Protein AF-A0A5S3WKB7-F1 (afdb_monomer_lite)

Radius of gyration: 11.95 Å; chains: 1; bounding box: 33×24×30 Å

Secondary structure (DSSP, 8-state):
-PPEEEEEEEEEETTEEEEEEEEEETTEEEEEEEEETTEEEEESSB-BTTTB--B--S-GGGS--TT-EEE-HHHHHHHHHHT-

Structure (mmCIF, N/CA/C/O backbone):
data_AF-A0A5S3WKB7-F1
#
_entry.id   AF-A0A5S3WKB7-F1
#
loop_
_atom_site.group_PDB
_atom_site.id
_atom_site.type_symbol
_atom_site.label_atom_id
_atom_site.label_alt_id
_atom_site.label_comp_id
_atom_site.label_asym_id
_atom_site.label_entity_id
_atom_site.label_seq_id
_atom_site.pdbx_PDB_ins_code
_atom_site.Cartn_x
_atom_site.Cartn_y
_atom_site.Cartn_z
_atom_site.occupancy
_atom_site.B_iso_or_equiv
_atom_site.auth_seq_id
_atom_site.auth_comp_id
_atom_site.auth_asym_id
_atom_site.auth_atom_id
_atom_site.pdbx_PDB_model_num
ATOM 1 N N . MET A 1 1 ? -20.375 -5.258 8.532 1.00 52.56 1 MET A N 1
ATOM 2 C CA . MET A 1 1 ? -19.229 -4.822 7.712 1.00 52.56 1 MET A CA 1
ATOM 3 C C .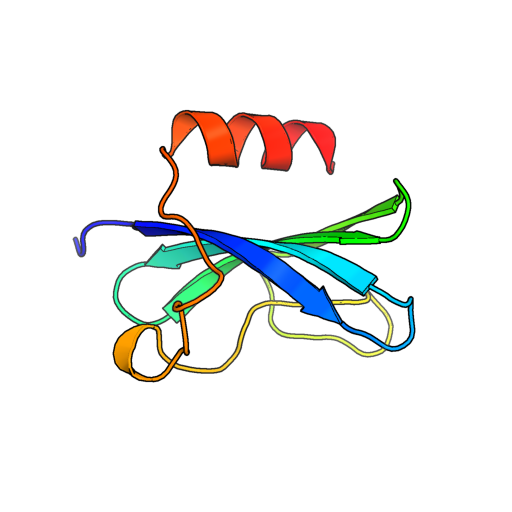 MET A 1 1 ? -18.002 -4.971 8.579 1.00 52.56 1 MET A C 1
ATOM 5 O O . MET A 1 1 ? -18.082 -4.592 9.744 1.00 52.56 1 MET A O 1
ATOM 9 N N . MET A 1 2 ? -16.951 -5.611 8.073 1.00 67.44 2 MET A N 1
ATOM 10 C CA . MET A 1 2 ? -15.669 -5.616 8.775 1.00 67.44 2 MET A CA 1
ATOM 11 C C . MET A 1 2 ? -15.056 -4.213 8.671 1.00 67.44 2 MET A C 1
ATOM 13 O O . MET A 1 2 ? -15.380 -3.454 7.757 1.00 67.44 2 MET A O 1
ATOM 17 N N . THR A 1 3 ? -14.253 -3.827 9.658 1.00 87.81 3 THR A N 1
ATOM 18 C CA . THR A 1 3 ? -13.570 -2.530 9.650 1.00 87.81 3 THR A CA 1
ATOM 19 C C . THR A 1 3 ? -12.389 -2.616 8.695 1.00 87.81 3 THR A C 1
ATOM 21 O O . THR A 1 3 ? -11.530 -3.478 8.879 1.00 87.81 3 THR A O 1
ATOM 24 N N . LYS A 1 4 ? -12.348 -1.733 7.694 1.00 96.12 4 LYS A N 1
ATOM 25 C CA . LYS A 1 4 ? -11.206 -1.632 6.783 1.00 96.12 4 LYS A CA 1
ATOM 26 C C . LYS A 1 4 ? -9.952 -1.187 7.529 1.00 96.12 4 LYS A C 1
ATOM 28 O O . LYS A 1 4 ? -10.045 -0.338 8.418 1.00 96.12 4 LYS A O 1
ATOM 33 N N . LYS A 1 5 ? -8.802 -1.729 7.137 1.00 97.75 5 LYS A N 1
ATOM 34 C CA . LYS A 1 5 ? -7.481 -1.336 7.645 1.00 97.75 5 LYS A CA 1
ATOM 35 C C . LYS A 1 5 ? -6.546 -1.024 6.492 1.00 97.75 5 LYS A C 1
ATOM 37 O O . LYS A 1 5 ? -6.674 -1.619 5.425 1.00 97.75 5 LYS A O 1
ATOM 42 N N . TYR A 1 6 ? -5.613 -0.111 6.722 1.00 98.19 6 TYR A N 1
ATOM 43 C CA . TYR A 1 6 ? -4.718 0.391 5.689 1.00 98.19 6 TYR A CA 1
ATOM 44 C C . TYR A 1 6 ? -3.294 0.345 6.208 1.00 98.19 6 TYR A C 1
ATOM 46 O O . TYR A 1 6 ? -3.017 0.854 7.292 1.00 98.19 6 TYR A O 1
ATOM 54 N N . PHE A 1 7 ? -2.394 -0.251 5.439 1.00 98.25 7 PHE A N 1
ATOM 55 C CA . PHE A 1 7 ? -0.993 -0.375 5.823 1.00 98.25 7 PHE A CA 1
ATOM 56 C C . PHE A 1 7 ? -0.090 0.183 4.742 1.00 98.25 7 PHE A C 1
ATOM 58 O O . PHE A 1 7 ? -0.407 0.090 3.558 1.00 98.25 7 PHE A O 1
ATOM 65 N N . LYS A 1 8 ? 1.039 0.740 5.173 1.00 98.25 8 LYS A N 1
ATOM 66 C CA . LYS A 1 8 ? 2.166 1.134 4.336 1.00 98.25 8 LYS A CA 1
ATOM 67 C C . LYS A 1 8 ? 3.409 0.406 4.830 1.00 98.25 8 LYS A C 1
ATOM 69 O O . LYS A 1 8 ? 3.715 0.492 6.017 1.00 98.25 8 LYS A O 1
ATOM 74 N N . GLY A 1 9 ? 4.157 -0.219 3.933 1.00 97.44 9 GLY A N 1
ATOM 75 C CA . GLY A 1 9 ? 5.392 -0.919 4.283 1.00 97.44 9 GLY A CA 1
ATOM 76 C C . GLY A 1 9 ? 6.403 -0.945 3.140 1.00 97.44 9 GLY A C 1
ATOM 77 O O . GLY A 1 9 ? 6.067 -0.575 2.011 1.00 97.44 9 GLY A O 1
ATOM 78 N N . PRO A 1 10 ? 7.652 -1.345 3.417 1.00 96.50 10 PRO A N 1
ATOM 79 C CA . PRO A 1 10 ? 8.601 -1.683 2.367 1.00 96.50 10 PRO A CA 1
ATOM 80 C C . PRO A 1 10 ? 8.125 -2.921 1.592 1.00 96.50 10 PRO A C 1
ATOM 82 O O . PRO A 1 10 ? 7.445 -3.787 2.139 1.00 96.50 10 PRO A O 1
ATOM 85 N N . THR A 1 11 ? 8.486 -3.008 0.316 1.00 93.19 11 THR A N 1
ATOM 86 C CA . THR A 1 11 ? 8.279 -4.198 -0.520 1.00 93.19 11 THR A CA 1
ATOM 87 C C . THR A 1 11 ? 9.462 -4.389 -1.464 1.00 93.19 11 THR A C 1
ATOM 89 O O . THR A 1 11 ? 10.170 -3.435 -1.789 1.00 93.19 11 THR A O 1
ATOM 92 N N . GLU A 1 12 ? 9.666 -5.614 -1.932 1.00 91.00 12 GLU A N 1
ATOM 93 C CA . GLU A 1 12 ? 10.687 -5.962 -2.915 1.00 91.00 12 GLU A CA 1
ATOM 94 C C . GLU A 1 12 ? 10.057 -6.785 -4.038 1.00 91.00 12 GLU A C 1
ATOM 96 O O . GLU A 1 12 ? 9.260 -7.693 -3.802 1.00 91.00 12 GLU A O 1
ATOM 101 N N . SER A 1 13 ? 10.431 -6.488 -5.279 1.00 85.00 13 SER A N 1
ATOM 102 C CA . SER A 1 13 ? 10.016 -7.269 -6.444 1.00 85.00 13 SER A CA 1
ATOM 103 C C . SER A 1 13 ? 11.150 -7.373 -7.464 1.00 85.00 13 SER A C 1
ATOM 105 O O . SER A 1 13 ? 12.251 -6.857 -7.266 1.00 85.00 13 SER A O 1
ATOM 107 N N . THR A 1 14 ? 10.884 -7.981 -8.622 1.00 84.88 14 THR A N 1
ATOM 108 C CA . THR A 1 14 ? 11.819 -7.951 -9.761 1.00 84.88 14 THR A CA 1
ATOM 109 C C . THR A 1 14 ? 12.101 -6.532 -10.273 1.00 84.88 14 THR A C 1
ATOM 111 O O . THR A 1 14 ? 13.017 -6.345 -11.072 1.00 84.88 14 THR A O 1
ATOM 114 N N . LEU A 1 15 ? 11.315 -5.538 -9.844 1.00 84.44 15 LEU A N 1
ATOM 115 C CA . LEU A 1 15 ? 11.506 -4.118 -10.143 1.00 84.44 15 LEU A CA 1
ATOM 116 C C . LEU A 1 15 ? 12.455 -3.416 -9.153 1.00 84.44 15 LEU A C 1
ATOM 118 O O . LEU A 1 15 ? 12.807 -2.260 -9.387 1.00 84.44 15 LEU A O 1
ATOM 122 N N . GLY A 1 16 ? 12.887 -4.103 -8.089 1.00 89.94 16 GLY A N 1
ATOM 123 C CA . GLY A 1 16 ? 13.739 -3.576 -7.023 1.00 89.94 16 GLY A CA 1
ATOM 124 C C . GLY A 1 16 ? 12.987 -3.350 -5.709 1.00 89.94 16 GLY A C 1
ATOM 125 O O . GLY A 1 16 ? 11.904 -3.895 -5.497 1.00 89.94 16 GLY A O 1
ATOM 126 N N . GLU A 1 17 ? 13.582 -2.540 -4.834 1.00 94.81 17 GLU A N 1
ATOM 127 C CA . GLU A 1 17 ? 12.980 -2.086 -3.575 1.00 94.81 17 GLU A CA 1
ATOM 128 C C . GLU A 1 17 ? 11.921 -1.002 -3.833 1.00 94.81 17 GLU A C 1
ATOM 130 O O . GLU A 1 17 ? 12.078 -0.133 -4.701 1.00 94.81 17 GLU A O 1
ATOM 135 N N . GLY A 1 18 ? 10.839 -1.042 -3.063 1.00 95.12 18 GLY A N 1
ATOM 136 C CA . GLY A 1 18 ? 9.710 -0.135 -3.195 1.00 95.12 18 GLY A CA 1
ATOM 137 C C . GLY A 1 18 ? 8.911 0.025 -1.909 1.00 95.12 18 GLY A C 1
ATOM 138 O O . GLY A 1 18 ? 9.286 -0.458 -0.841 1.00 95.12 18 GLY A O 1
ATOM 139 N N . ILE A 1 19 ? 7.786 0.725 -2.029 1.00 96.69 19 ILE A N 1
ATOM 140 C CA . ILE A 1 19 ? 6.794 0.881 -0.963 1.00 96.69 19 ILE A CA 1
ATOM 141 C C . ILE A 1 19 ? 5.473 0.286 -1.436 1.00 96.69 19 ILE A C 1
ATOM 143 O O . ILE A 1 19 ? 5.040 0.572 -2.552 1.00 96.69 19 ILE A O 1
ATOM 147 N N . VAL A 1 20 ? 4.823 -0.490 -0.572 1.00 96.25 20 VAL A N 1
ATOM 148 C CA . VAL A 1 20 ? 3.471 -1.015 -0.779 1.00 96.25 20 VAL A CA 1
ATOM 149 C C . VAL A 1 20 ? 2.485 -0.335 0.162 1.00 96.25 20 VAL A C 1
ATOM 151 O O . VAL A 1 20 ? 2.806 -0.024 1.311 1.00 96.25 20 VAL A O 1
ATOM 154 N N . TYR A 1 21 ? 1.279 -0.113 -0.344 1.00 97.44 21 TYR A N 1
ATOM 155 C CA . TYR A 1 21 ? 0.113 0.359 0.379 1.00 97.44 21 TYR A CA 1
ATOM 156 C C . TYR A 1 21 ? -1.013 -0.646 0.160 1.00 97.44 21 TYR A C 1
ATOM 158 O O . TYR A 1 21 ? -1.363 -0.916 -0.988 1.00 97.44 21 TYR A O 1
ATOM 166 N N . THR A 1 22 ? -1.621 -1.160 1.226 1.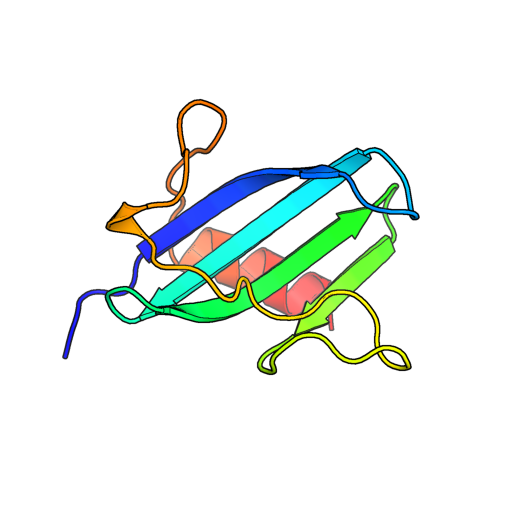00 97.25 22 THR A N 1
ATOM 167 C CA . THR A 1 22 ? -2.676 -2.181 1.113 1.00 97.25 22 THR A CA 1
ATOM 168 C C . THR A 1 22 ? -3.904 -1.785 1.924 1.00 97.25 22 THR A C 1
ATOM 170 O O . THR A 1 22 ? -3.803 -1.521 3.122 1.00 97.25 22 THR A O 1
ATOM 173 N N . GLU A 1 23 ? -5.069 -1.769 1.276 1.00 97.44 23 GLU A N 1
ATOM 174 C CA . GLU A 1 23 ? -6.378 -1.758 1.932 1.00 97.44 23 GLU A CA 1
ATOM 175 C C . GLU A 1 23 ? -6.819 -3.202 2.165 1.00 97.44 23 GLU A C 1
ATOM 177 O O . GLU A 1 23 ? -6.965 -3.969 1.212 1.00 97.44 23 GLU A O 1
ATOM 182 N N . PHE A 1 24 ? -7.115 -3.543 3.414 1.00 96.69 24 PHE A N 1
ATOM 183 C CA . PHE A 1 24 ? -7.741 -4.803 3.796 1.00 96.69 24 PHE A CA 1
ATOM 184 C C . PHE A 1 24 ? -9.220 -4.595 4.122 1.00 96.69 24 PHE A C 1
ATOM 186 O O . PHE A 1 24 ? -9.568 -3.696 4.894 1.00 96.69 24 PHE A O 1
ATOM 193 N N . ASP A 1 25 ? -10.085 -5.459 3.587 1.00 95.44 25 ASP A N 1
ATOM 194 C CA . ASP A 1 25 ? -11.472 -5.620 4.039 1.00 95.44 25 ASP A CA 1
ATOM 195 C C . ASP A 1 25 ? -11.565 -6.895 4.887 1.00 95.44 25 ASP A C 1
ATOM 197 O O . ASP A 1 25 ? -11.656 -8.018 4.383 1.00 95.44 25 ASP A O 1
ATOM 201 N N . GLY A 1 26 ? -11.452 -6.721 6.206 1.00 95.25 26 GLY A N 1
ATOM 202 C CA . GLY A 1 26 ? -11.264 -7.839 7.122 1.00 95.25 26 GLY A CA 1
ATOM 203 C C . GLY A 1 26 ? -9.868 -8.441 6.990 1.00 95.25 26 GLY A C 1
ATOM 204 O O . GLY A 1 26 ? -8.883 -7.784 7.308 1.00 95.25 26 GLY A O 1
ATOM 205 N N . GLU A 1 27 ? -9.802 -9.694 6.543 1.00 94.81 27 GLU A N 1
ATOM 206 C CA . GLU A 1 27 ? -8.550 -10.457 6.436 1.00 94.81 27 GLU A CA 1
ATOM 207 C C . GLU A 1 27 ? -7.942 -10.446 5.030 1.00 94.81 27 GLU A C 1
ATOM 209 O O . GLU A 1 27 ? -6.804 -10.877 4.878 1.00 94.81 27 GLU A O 1
ATOM 214 N N . VAL A 1 28 ? -8.674 -9.990 4.010 1.00 93.12 28 VAL A N 1
ATOM 215 C CA . VAL A 1 28 ? -8.243 -10.057 2.603 1.00 93.12 28 VAL A CA 1
ATOM 216 C C . VAL A 1 28 ? -7.912 -8.672 2.062 1.00 93.12 28 VAL A C 1
ATOM 218 O O . VAL A 1 28 ? -8.586 -7.693 2.394 1.00 93.12 28 VAL A O 1
ATOM 221 N N . ALA A 1 29 ? -6.883 -8.587 1.219 1.00 94.56 29 ALA A N 1
ATOM 222 C CA . ALA A 1 29 ? -6.576 -7.362 0.495 1.00 94.56 29 ALA A CA 1
ATOM 223 C C . ALA A 1 29 ? -7.700 -7.054 -0.509 1.00 94.56 29 ALA A C 1
ATOM 225 O O . ALA A 1 29 ? -8.186 -7.936 -1.214 1.00 94.56 29 ALA A O 1
ATOM 226 N N . ALA A 1 30 ? -8.122 -5.795 -0.563 1.00 94.50 30 ALA A N 1
ATOM 227 C CA . ALA A 1 30 ? -9.154 -5.300 -1.474 1.00 94.50 30 ALA A CA 1
ATOM 228 C C . ALA A 1 30 ? -8.576 -4.335 -2.519 1.00 94.50 30 ALA A C 1
ATOM 230 O O . ALA A 1 30 ? -9.049 -4.285 -3.658 1.00 94.50 30 ALA A O 1
ATOM 231 N N . ARG A 1 31 ? -7.549 -3.567 -2.135 1.00 95.50 31 ARG A N 1
ATOM 232 C CA . ARG A 1 31 ? -6.803 -2.655 -3.008 1.00 95.50 31 ARG A CA 1
ATOM 233 C C . ARG A 1 31 ? -5.335 -2.641 -2.618 1.00 95.50 31 ARG A C 1
ATOM 235 O O . ARG A 1 31 ? -5.020 -2.676 -1.430 1.00 95.50 31 ARG A O 1
ATOM 242 N N . GLN A 1 32 ? -4.461 -2.533 -3.610 1.00 95.62 32 GLN A N 1
ATOM 243 C CA . GLN A 1 32 ? -3.024 -2.418 -3.400 1.00 95.62 32 GLN A CA 1
ATOM 244 C C . GLN A 1 32 ? -2.431 -1.370 -4.333 1.00 95.62 32 GLN A C 1
ATOM 246 O O . GLN A 1 32 ? -2.846 -1.260 -5.488 1.00 95.62 32 GLN A O 1
ATOM 251 N N . VAL A 1 33 ? -1.474 -0.605 -3.814 1.00 95.19 33 VAL A N 1
ATOM 252 C CA . VAL A 1 33 ? -0.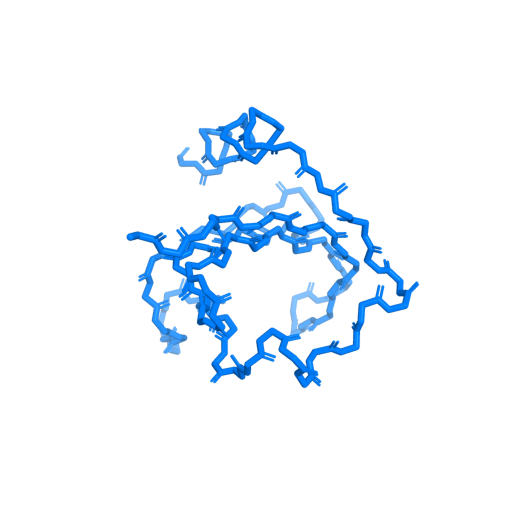644 0.323 -4.579 1.00 95.19 33 VAL A CA 1
ATOM 253 C C . VAL A 1 33 ? 0.814 0.036 -4.263 1.00 95.19 33 VAL A C 1
ATOM 255 O O . VAL A 1 33 ? 1.185 -0.072 -3.099 1.00 95.19 33 VAL A O 1
ATOM 258 N N . GLU A 1 34 ? 1.651 -0.047 -5.285 1.00 94.44 34 GLU A N 1
ATOM 259 C CA . GLU A 1 34 ? 3.094 -0.202 -5.158 1.00 94.44 34 GLU A CA 1
ATOM 260 C C . GLU A 1 34 ? 3.817 0.931 -5.885 1.00 94.44 34 GLU A C 1
ATOM 262 O O . GLU A 1 34 ? 3.419 1.355 -6.973 1.00 94.44 34 GLU A O 1
ATOM 267 N N . ASN A 1 35 ? 4.903 1.415 -5.284 1.00 94.25 35 ASN A N 1
ATOM 268 C CA . ASN A 1 35 ? 5.817 2.370 -5.895 1.00 94.25 35 ASN A CA 1
ATOM 269 C C . ASN A 1 35 ? 7.229 1.797 -5.938 1.00 94.25 35 ASN A C 1
ATOM 271 O O . ASN A 1 35 ? 7.832 1.566 -4.891 1.00 94.25 35 ASN A O 1
ATOM 275 N N . PHE A 1 36 ? 7.773 1.654 -7.144 1.00 92.44 36 PHE A N 1
ATOM 276 C CA . PHE A 1 36 ? 9.171 1.284 -7.356 1.00 92.44 36 PHE A CA 1
ATOM 277 C C . PHE A 1 36 ? 9.885 2.426 -8.069 1.00 92.44 36 PHE A C 1
ATOM 279 O O . PHE A 1 36 ? 9.626 2.694 -9.245 1.00 92.44 36 PHE A O 1
ATOM 286 N N . GLY A 1 37 ? 10.767 3.130 -7.355 1.00 87.88 37 GLY A N 1
ATOM 287 C CA . GLY A 1 37 ? 11.579 4.208 -7.930 1.00 87.88 37 GLY A CA 1
ATOM 288 C C . GLY A 1 37 ? 10.766 5.330 -8.592 1.00 87.88 37 GLY A C 1
ATOM 289 O O . GLY A 1 37 ? 11.186 5.856 -9.621 1.00 87.88 37 GLY A O 1
ATOM 290 N N . GLY A 1 38 ? 9.595 5.675 -8.043 1.00 88.25 38 GLY A N 1
ATOM 291 C CA . GLY A 1 38 ? 8.702 6.706 -8.582 1.00 88.25 38 GLY A CA 1
ATOM 292 C C . GLY A 1 38 ? 7.696 6.207 -9.623 1.00 88.25 38 GLY A C 1
ATOM 293 O O . GLY A 1 38 ? 6.869 6.994 -10.078 1.00 88.25 38 GLY A O 1
ATOM 294 N N . LYS A 1 39 ? 7.727 4.922 -9.993 1.00 90.38 39 LYS A N 1
ATOM 295 C CA . LYS A 1 39 ? 6.725 4.314 -10.872 1.00 90.38 39 LYS A CA 1
ATOM 296 C C . LYS A 1 39 ? 5.637 3.629 -10.050 1.00 90.38 39 LYS A C 1
ATOM 298 O O . LYS A 1 39 ? 5.940 2.740 -9.256 1.00 90.38 39 LYS A O 1
ATOM 303 N N . TRP A 1 40 ? 4.395 4.035 -10.289 1.00 92.06 40 TRP A N 1
ATOM 304 C CA . TRP A 1 40 ? 3.208 3.545 -9.597 1.00 92.06 40 TRP A CA 1
ATOM 305 C C . TRP A 1 40 ? 2.570 2.341 -10.297 1.00 92.06 40 TRP A C 1
ATOM 307 O O . TRP A 1 40 ? 2.551 2.266 -11.528 1.00 92.06 40 TRP A O 1
ATOM 317 N N . TYR A 1 41 ? 2.031 1.429 -9.491 1.00 91.12 41 TYR A N 1
ATOM 318 C CA . TYR A 1 41 ? 1.197 0.303 -9.903 1.00 91.12 41 TYR A CA 1
ATOM 319 C C . TYR A 1 41 ? 0.049 0.180 -8.908 1.00 91.12 41 TYR A C 1
ATOM 321 O O . TYR A 1 41 ? 0.301 0.042 -7.716 1.00 91.12 41 TYR A O 1
ATOM 329 N N . SER A 1 42 ? -1.196 0.225 -9.368 1.00 91.69 42 SER A N 1
ATOM 330 C CA . SER A 1 42 ? -2.367 0.048 -8.512 1.00 91.69 42 SER A CA 1
ATOM 331 C C . SER A 1 42 ? -3.261 -1.056 -9.052 1.00 91.69 42 SER A C 1
ATOM 333 O O . SER A 1 42 ? -3.429 -1.221 -10.261 1.00 91.69 42 SER A O 1
ATOM 335 N N . SER A 1 43 ? -3.820 -1.857 -8.148 1.00 89.56 43 SER A N 1
ATOM 336 C CA . SER A 1 43 ? -4.676 -2.975 -8.526 1.00 89.56 43 SER A CA 1
ATOM 337 C C . SER A 1 43 ? -5.808 -3.206 -7.532 1.00 89.56 43 SER A C 1
ATOM 339 O O . SER A 1 43 ? -5.702 -2.959 -6.329 1.00 89.56 43 SER A O 1
ATOM 341 N N . ARG A 1 44 ? -6.918 -3.704 -8.082 1.00 91.19 44 ARG A N 1
ATOM 342 C CA . ARG A 1 44 ? -8.071 -4.274 -7.362 1.00 91.19 44 ARG A CA 1
ATOM 343 C C . ARG A 1 44 ? -8.212 -5.777 -7.598 1.00 91.19 44 ARG A C 1
ATOM 345 O O . ARG A 1 44 ? -9.206 -6.371 -7.197 1.00 91.19 44 ARG A O 1
ATOM 352 N N . HIS A 1 45 ? -7.273 -6.366 -8.327 1.00 82.38 45 HIS A N 1
ATOM 353 C CA . HIS A 1 45 ? -7.316 -7.753 -8.758 1.00 82.38 45 HIS A CA 1
ATOM 354 C C . HIS A 1 45 ? -6.035 -8.461 -8.326 1.00 82.38 45 HIS A C 1
ATOM 356 O O . HIS A 1 45 ? -4.976 -7.838 -8.191 1.00 82.38 45 HIS A O 1
ATOM 362 N N . GLU A 1 46 ? -6.150 -9.769 -8.115 1.00 70.31 46 GLU A N 1
ATOM 363 C CA . GLU A 1 46 ? -5.005 -10.649 -7.892 1.00 70.31 46 GLU A CA 1
ATOM 364 C C . GLU A 1 46 ? -3.957 -10.472 -9.001 1.00 70.31 46 GLU A C 1
ATOM 366 O O . GLU A 1 46 ? -4.260 -10.013 -10.107 1.00 70.31 46 GLU A O 1
ATOM 371 N N . TYR A 1 47 ? -2.709 -10.798 -8.664 1.00 65.31 47 TYR A N 1
ATOM 372 C CA . TYR A 1 47 ? -1.559 -10.689 -9.557 1.00 65.31 47 TYR A CA 1
ATOM 373 C C . TYR A 1 47 ? -1.843 -11.254 -10.957 1.00 65.31 47 TYR A C 1
ATOM 375 O O . TYR A 1 47 ? -2.425 -12.329 -11.104 1.00 65.31 47 TYR A O 1
ATOM 383 N N . HIS A 1 48 ? -1.395 -10.533 -11.988 1.00 60.62 48 HIS A N 1
ATOM 384 C CA . HIS A 1 48 ? -1.504 -10.966 -13.377 1.00 60.62 48 HIS A CA 1
ATOM 385 C C . HIS A 1 48 ? -0.182 -10.698 -14.100 1.00 60.62 48 HIS A C 1
ATOM 387 O O . HIS A 1 48 ? 0.254 -9.547 -14.177 1.00 60.62 48 HIS A O 1
ATOM 393 N N . ASP A 1 49 ? 0.416 -11.749 -14.673 1.00 56.62 49 ASP A N 1
ATOM 394 C CA . ASP A 1 49 ? 1.743 -11.728 -15.317 1.00 56.62 49 ASP A CA 1
ATOM 395 C C . ASP A 1 49 ? 1.918 -10.580 -16.333 1.00 56.62 49 ASP A C 1
ATOM 397 O O . ASP A 1 49 ? 3.011 -10.042 -16.497 1.00 56.62 49 ASP A O 1
ATOM 401 N N . GLU A 1 50 ? 0.839 -10.178 -17.013 1.00 57.06 50 GLU A N 1
ATOM 402 C CA . GLU A 1 50 ? 0.866 -9.113 -18.030 1.00 57.06 50 GLU A CA 1
ATOM 403 C C . GLU A 1 50 ? 0.625 -7.689 -17.487 1.00 57.06 50 GLU A C 1
ATOM 405 O O . GLU A 1 50 ? 0.922 -6.720 -18.185 1.00 57.06 50 GLU A O 1
ATOM 410 N N . ILE A 1 51 ? 0.066 -7.539 -16.279 1.00 58.44 51 ILE A N 1
ATOM 411 C CA . ILE A 1 51 ? -0.437 -6.250 -15.751 1.00 58.44 51 ILE A CA 1
ATOM 412 C C . ILE A 1 51 ? 0.492 -5.687 -14.662 1.00 58.44 51 ILE A C 1
ATOM 414 O O . ILE A 1 51 ? 0.578 -4.470 -14.496 1.00 58.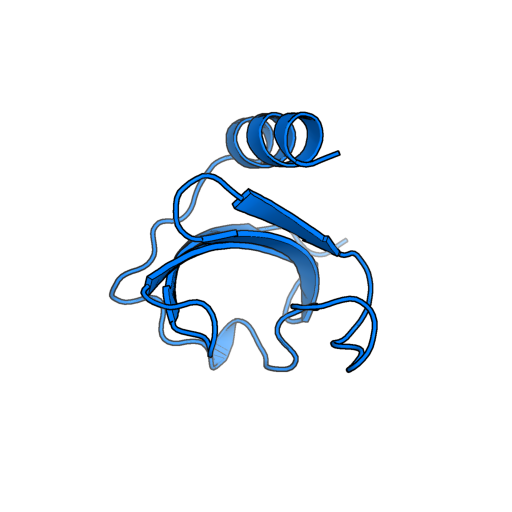44 51 ILE A O 1
ATOM 418 N N . GLY A 1 52 ? 1.260 -6.547 -13.988 1.00 63.19 52 GLY A N 1
ATOM 419 C CA . GLY A 1 52 ? 2.187 -6.157 -12.927 1.00 63.19 52 GLY A CA 1
ATOM 420 C C . GLY A 1 52 ? 1.704 -6.589 -11.538 1.00 63.19 52 GLY A C 1
ATOM 421 O O . GLY A 1 52 ? 0.905 -7.524 -11.435 1.00 63.19 52 GLY A O 1
ATOM 422 N N . PRO A 1 53 ? 2.215 -5.959 -10.465 1.00 68.12 53 PRO A N 1
ATOM 423 C CA . PRO A 1 53 ? 1.884 -6.335 -9.095 1.00 68.12 53 PRO A CA 1
ATOM 424 C C . PRO A 1 53 ? 0.371 -6.274 -8.841 1.00 68.12 53 PRO A C 1
ATOM 426 O O . PRO A 1 53 ? -0.303 -5.337 -9.273 1.00 68.12 53 PRO A O 1
ATOM 429 N N . GLY A 1 54 ? -0.168 -7.300 -8.182 1.00 82.00 54 GLY A N 1
ATOM 430 C CA . GLY A 1 54 ? -1.591 -7.405 -7.859 1.00 82.00 54 GLY A CA 1
ATOM 431 C C . GLY A 1 54 ? -1.861 -7.233 -6.373 1.00 82.00 54 GLY A C 1
ATOM 432 O O . GLY A 1 54 ? -1.075 -6.634 -5.653 1.00 82.00 54 GLY A O 1
ATOM 433 N N . LEU A 1 55 ? -2.986 -7.765 -5.906 1.00 89.88 55 LEU A N 1
ATOM 434 C CA . LEU A 1 55 ? -3.282 -7.837 -4.475 1.00 89.88 55 LEU A CA 1
ATOM 435 C C . LEU A 1 55 ? -2.386 -8.858 -3.760 1.00 89.88 55 LEU A C 1
ATOM 437 O O . LEU A 1 55 ? -2.107 -9.925 -4.308 1.00 89.88 55 LEU A O 1
ATOM 441 N N . TYR A 1 56 ? -2.012 -8.559 -2.513 1.00 90.38 56 TYR A N 1
ATOM 442 C CA . TYR A 1 56 ? -1.526 -9.560 -1.565 1.00 90.38 56 TYR A CA 1
ATOM 443 C C . TYR A 1 56 ? -2.564 -10.683 -1.398 1.00 90.38 56 TYR A C 1
ATOM 445 O O . TYR A 1 56 ? -3.730 -10.421 -1.102 1.00 90.38 56 TYR A O 1
ATOM 453 N N . ASP A 1 57 ? -2.138 -11.929 -1.596 1.00 88.81 57 ASP A N 1
ATOM 454 C CA . ASP A 1 57 ? -2.991 -13.124 -1.642 1.00 88.81 57 ASP A CA 1
ATOM 455 C C . ASP A 1 57 ? -3.097 -13.861 -0.291 1.00 88.81 57 ASP A C 1
ATOM 457 O O . ASP A 1 57 ? -3.886 -14.799 -0.140 1.00 88.81 57 ASP A O 1
ATOM 461 N N . GLY A 1 58 ? -2.324 -13.429 0.709 1.00 91.25 58 GLY A N 1
ATOM 462 C CA . GLY A 1 58 ? -2.376 -13.943 2.074 1.00 91.25 58 GLY A CA 1
ATOM 463 C C . GLY A 1 58 ? -3.421 -13.256 2.959 1.00 91.25 58 GLY A C 1
ATOM 464 O O . GLY A 1 58 ? -4.190 -12.391 2.535 1.00 91.25 58 GLY A O 1
ATOM 465 N N . LYS A 1 59 ? -3.440 -13.647 4.238 1.00 94.62 59 LYS A N 1
ATOM 466 C CA . LYS A 1 59 ? -4.307 -13.040 5.255 1.00 94.62 59 LYS A CA 1
ATOM 467 C C . LYS A 1 59 ? -3.583 -11.958 6.031 1.00 94.62 59 LYS A C 1
ATOM 469 O O . LYS A 1 59 ? -2.410 -12.118 6.359 1.00 94.62 59 LYS A O 1
ATOM 474 N N . LEU A 1 60 ? -4.313 -10.921 6.431 1.00 94.94 60 LEU A N 1
ATOM 475 C CA . LEU A 1 60 ? -3.785 -9.879 7.308 1.00 94.94 60 LEU A CA 1
ATOM 476 C C . LEU A 1 60 ? -3.219 -10.448 8.620 1.00 94.94 60 LEU A C 1
ATOM 478 O O . LEU A 1 60 ? -2.171 -9.994 9.067 1.00 94.94 60 LEU A O 1
ATOM 482 N N . SER A 1 61 ? -3.873 -11.447 9.227 1.00 95.19 61 SER A N 1
ATOM 483 C CA . SER A 1 61 ? -3.384 -12.083 10.460 1.00 95.19 61 SER A CA 1
ATOM 484 C C . SER A 1 61 ? -2.030 -12.781 10.327 1.00 95.19 61 SER A C 1
ATOM 486 O O . SER A 1 61 ? -1.361 -12.994 11.337 1.00 95.19 61 SER A O 1
ATOM 488 N N . ASP A 1 62 ? -1.664 -13.170 9.105 1.00 95.38 62 ASP A N 1
ATOM 489 C CA . ASP A 1 62 ? -0.464 -13.952 8.803 1.00 95.38 62 ASP A CA 1
ATOM 490 C C . ASP A 1 62 ? 0.655 -13.071 8.214 1.00 95.38 62 ASP A C 1
ATOM 492 O O . ASP A 1 62 ? 1.788 -13.530 8.057 1.00 95.38 62 ASP A O 1
ATOM 496 N N . LEU A 1 63 ? 0.343 -11.809 7.894 1.00 93.19 63 LEU A N 1
ATOM 497 C CA . LEU A 1 63 ? 1.278 -10.847 7.329 1.00 93.19 63 LEU A CA 1
ATOM 498 C C . LEU A 1 63 ? 2.202 -10.293 8.420 1.00 93.19 63 LEU A C 1
ATOM 500 O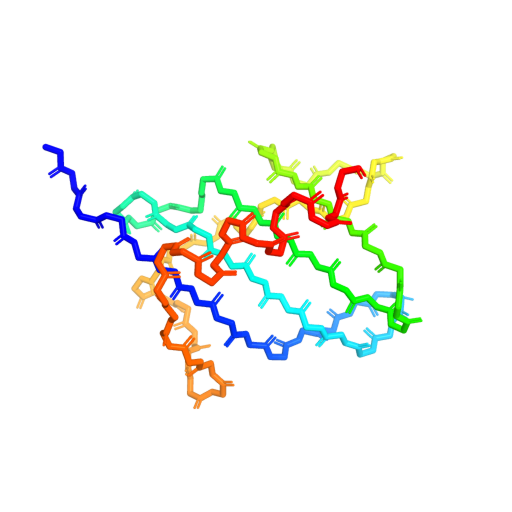 O . LEU A 1 63 ? 1.749 -9.750 9.430 1.00 93.19 63 LEU A O 1
ATOM 504 N N . ASP A 1 64 ? 3.512 -10.392 8.196 1.00 94.31 64 ASP A N 1
ATOM 505 C CA . ASP A 1 64 ? 4.496 -9.720 9.040 1.00 94.31 64 ASP A CA 1
ATOM 506 C C . ASP A 1 64 ? 4.458 -8.208 8.784 1.00 94.31 64 ASP A C 1
ATOM 508 O O . ASP A 1 64 ? 4.856 -7.717 7.730 1.00 94.31 64 ASP A O 1
ATOM 512 N N . LEU A 1 65 ? 3.944 -7.473 9.767 1.00 93.75 65 LEU A N 1
ATOM 513 C CA . LEU A 1 65 ? 3.795 -6.021 9.733 1.00 93.75 65 LEU A CA 1
ATOM 514 C C . LEU A 1 65 ? 4.863 -5.304 10.567 1.00 93.75 65 LEU A C 1
ATOM 516 O O . LEU A 1 65 ? 4.705 -4.118 10.845 1.00 93.75 65 LEU A O 1
ATOM 520 N N . SER A 1 66 ? 5.925 -5.993 11.001 1.00 95.44 66 SER A N 1
ATOM 521 C CA . SER A 1 66 ? 6.960 -5.414 11.873 1.00 95.44 66 SER A CA 1
ATOM 522 C C . SER A 1 66 ? 7.613 -4.150 11.297 1.00 95.44 66 SER A C 1
ATOM 524 O O . SER A 1 66 ? 7.859 -3.206 12.049 1.00 95.44 66 SER A O 1
ATOM 526 N N . ASP A 1 67 ? 7.791 -4.099 9.975 1.00 95.75 67 ASP A N 1
ATOM 527 C CA . ASP A 1 67 ? 8.309 -2.937 9.237 1.00 95.75 67 ASP A CA 1
ATOM 528 C C . ASP A 1 67 ? 7.211 -2.098 8.552 1.00 95.75 67 ASP A C 1
ATOM 530 O O . ASP A 1 67 ? 7.496 -1.175 7.785 1.00 95.75 67 ASP A O 1
ATOM 534 N N . SER A 1 68 ? 5.941 -2.405 8.820 1.00 97.19 68 SER A N 1
ATOM 535 C CA . SER A 1 68 ? 4.790 -1.677 8.285 1.00 97.19 68 SER A CA 1
ATOM 536 C C . SER A 1 68 ? 4.198 -0.720 9.315 1.00 97.19 68 SER A C 1
ATOM 538 O O . SER A 1 68 ? 4.269 -0.923 10.526 1.00 97.19 68 SER A O 1
ATOM 540 N N . VAL A 1 69 ? 3.552 0.331 8.825 1.00 98.06 69 VAL A N 1
ATOM 541 C CA . VAL A 1 69 ? 2.785 1.274 9.638 1.00 98.06 69 VAL A CA 1
ATOM 542 C C . VAL A 1 69 ? 1.329 1.268 9.197 1.00 98.06 69 VAL A C 1
ATOM 544 O O . VAL A 1 69 ? 1.032 1.274 8.001 1.00 98.06 69 VAL A O 1
ATOM 547 N N . GLU A 1 70 ? 0.411 1.255 10.161 1.00 98.06 70 GLU A N 1
ATOM 548 C CA . GLU A 1 70 ? -1.005 1.494 9.882 1.00 98.06 70 GLU A CA 1
ATOM 549 C C . GLU A 1 70 ? -1.194 2.976 9.522 1.00 98.06 70 GLU A C 1
ATOM 551 O O . GLU A 1 70 ? -0.657 3.861 10.196 1.00 98.06 70 GLU A O 1
ATOM 5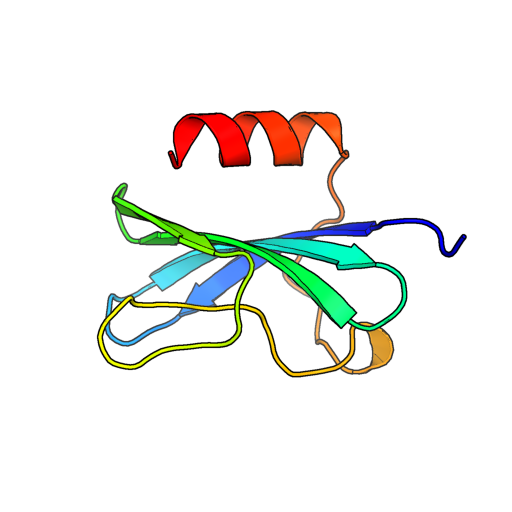56 N N . ILE A 1 71 ? -1.926 3.244 8.444 1.00 98.44 71 ILE A N 1
ATOM 557 C CA . ILE A 1 71 ? -2.213 4.591 7.938 1.00 98.44 71 ILE A CA 1
ATOM 558 C C . ILE A 1 71 ? -3.720 4.860 7.952 1.00 98.44 71 ILE A C 1
ATOM 560 O O . ILE A 1 71 ? -4.534 3.951 8.128 1.00 98.44 71 ILE A O 1
ATOM 564 N N . SER A 1 72 ? -4.111 6.122 7.773 1.00 98.12 72 SER A N 1
ATOM 565 C CA . SER A 1 72 ? -5.527 6.466 7.651 1.00 98.12 72 SER A CA 1
ATOM 566 C C . SER A 1 72 ? -6.087 6.079 6.276 1.00 98.12 72 SER A C 1
ATOM 568 O O . SER A 1 72 ? -5.346 5.912 5.306 1.00 98.12 72 SER A O 1
ATOM 570 N N . SER A 1 73 ? -7.417 5.982 6.173 1.00 97.56 73 SER A N 1
ATOM 571 C CA . SER A 1 73 ? -8.082 5.846 4.872 1.00 97.56 73 SER A CA 1
ATOM 572 C C . SER A 1 73 ? -7.772 7.024 3.953 1.00 97.56 73 SER A C 1
ATOM 574 O O . SER A 1 73 ? -7.592 6.832 2.759 1.00 97.56 73 SER A O 1
ATOM 576 N N . ASP A 1 74 ? -7.687 8.234 4.509 1.00 98.19 74 ASP A N 1
ATOM 577 C CA . ASP A 1 74 ? -7.454 9.454 3.739 1.00 98.19 74 ASP A CA 1
ATOM 578 C C . ASP A 1 74 ? -6.044 9.450 3.130 1.00 98.19 74 ASP A C 1
ATOM 580 O O . ASP A 1 74 ? -5.886 9.770 1.953 1.00 98.19 74 ASP A O 1
ATOM 584 N N . ASP A 1 75 ? -5.035 8.999 3.886 1.00 98.19 75 ASP A N 1
ATOM 585 C CA . ASP A 1 75 ? -3.668 8.827 3.373 1.00 98.19 75 ASP A CA 1
ATOM 586 C C . ASP A 1 75 ? -3.613 7.786 2.250 1.00 98.19 75 ASP A C 1
ATOM 588 O O . ASP A 1 75 ? -2.923 7.988 1.250 1.00 98.19 75 ASP A O 1
ATOM 592 N N . PHE A 1 76 ? -4.349 6.678 2.398 1.00 97.94 76 PHE A N 1
ATOM 593 C CA . PHE A 1 76 ? -4.434 5.661 1.353 1.00 97.94 76 PHE A CA 1
ATOM 594 C C . PHE A 1 76 ? -5.081 6.221 0.082 1.00 97.94 76 PHE A C 1
ATOM 596 O O . PHE A 1 76 ? -4.559 6.002 -1.010 1.00 97.94 76 PHE A O 1
ATOM 603 N N . GLU A 1 77 ? -6.185 6.964 0.198 1.00 97.75 77 GLU A N 1
ATOM 604 C CA . GLU A 1 77 ? -6.893 7.477 -0.980 1.00 97.75 77 GLU A CA 1
ATOM 605 C C . GLU A 1 77 ? -6.128 8.553 -1.739 1.00 97.75 77 GLU A C 1
ATOM 607 O O . GLU A 1 77 ? -6.248 8.629 -2.962 1.00 97.75 77 GLU A O 1
ATOM 612 N N . LEU A 1 78 ? -5.309 9.350 -1.051 1.00 97.38 78 LEU A N 1
ATOM 613 C CA . LEU A 1 78 ? -4.398 10.280 -1.718 1.00 97.38 78 LEU A CA 1
ATOM 614 C C . LEU A 1 78 ? -3.419 9.531 -2.630 1.00 97.38 78 LEU A C 1
ATOM 616 O O . LEU A 1 78 ? -3.254 9.899 -3.791 1.00 97.38 78 LEU A O 1
ATOM 620 N N . VAL A 1 79 ? -2.822 8.448 -2.127 1.00 96.75 79 VAL A N 1
ATOM 621 C CA . VAL A 1 79 ? -1.882 7.624 -2.900 1.00 96.75 79 VAL A CA 1
ATOM 622 C C . VAL A 1 79 ? -2.596 6.855 -4.012 1.00 96.75 79 VAL A C 1
ATOM 624 O O . VAL A 1 79 ? -2.079 6.771 -5.123 1.00 96.75 79 VAL A O 1
ATOM 627 N N . TRP A 1 80 ? -3.803 6.342 -3.751 1.00 95.94 80 TRP A N 1
ATOM 628 C CA . TRP A 1 80 ? -4.621 5.686 -4.772 1.00 95.94 80 TRP A CA 1
ATOM 629 C C . TRP A 1 80 ? -4.872 6.621 -5.961 1.00 95.94 80 TRP A C 1
ATOM 631 O O . TRP A 1 80 ? -4.626 6.234 -7.099 1.00 95.94 80 TRP A O 1
ATOM 641 N N . GLN A 1 81 ? -5.294 7.862 -5.703 1.00 95.81 81 GLN A N 1
ATOM 642 C CA . GLN A 1 81 ? -5.549 8.859 -6.749 1.00 95.81 81 GLN A CA 1
ATOM 643 C C . GLN A 1 81 ? -4.286 9.278 -7.511 1.00 95.81 81 GLN A C 1
ATOM 645 O O . GLN A 1 81 ? -4.370 9.547 -8.703 1.00 95.81 81 GLN A O 1
ATOM 650 N N . GLU A 1 82 ? -3.128 9.345 -6.849 1.00 93.69 82 GLU A N 1
ATOM 651 C CA . GLU A 1 82 ? -1.849 9.664 -7.503 1.00 93.69 82 GLU A CA 1
ATOM 652 C C . GLU A 1 82 ? -1.343 8.523 -8.404 1.00 93.69 82 GLU A C 1
ATOM 654 O O . GLU A 1 82 ? -0.573 8.756 -9.335 1.00 93.69 82 GLU A O 1
ATOM 659 N N . SER A 1 83 ? -1.776 7.291 -8.127 1.00 90.12 83 SER A N 1
ATOM 660 C CA . SER A 1 83 ? -1.352 6.089 -8.847 1.00 90.12 83 SER A CA 1
ATOM 661 C C . SER A 1 83 ? -2.178 5.746 -10.095 1.00 90.12 83 SER A C 1
ATOM 663 O O . SER A 1 83 ? -1.823 4.786 -10.782 1.00 90.12 83 SER A O 1
ATOM 665 N N . GLU A 1 84 ? -3.270 6.476 -10.364 1.00 82.00 84 GLU A N 1
ATOM 666 C CA . GLU A 1 84 ? -4.137 6.310 -11.551 1.00 82.00 84 GLU A CA 1
ATOM 667 C C . GLU A 1 84 ? -3.697 7.150 -12.766 1.00 82.00 84 GLU A C 1
ATOM 669 O O . GLU A 1 84 ? -3.106 8.241 -12.594 1.00 82.00 84 GLU A O 1
#

Organism: NCBI:txid43658

Foldseek 3Di:
DADKWKKKFWDQDPLGIWIKIFIDPAFFTQKIWIDRPNQIAIERAPDDPVRDHYTDPGTPVPDDCVRMDIDDPVVRVVRVVVRD

Sequence (84 aa):
MMTKKYFKGPTESTLGEGIVYTEFDGEVAARQVENFGGKWYSSRHEYHDEIGPGLYDGKLSDLDLSDSVEISSDDFELVWQESE

pLDDT: mean 89.95, std 11.18, range [52.56, 98.44]